Protein AF-A0A9E5KLM9-F1 (afdb_monomer)

Nearest PDB structures (foldseek):
  8sku-assembly1_J  TM=2.022E-01  e=6.603E+00  Homo sapiens

Mean predicted aligned error: 12.36 Å

Radius of gyration: 21.58 Å; Cα contacts (8 Å, |Δi|>4): 158; chains: 1; bounding box: 34×40×67 Å

Structure (mmCIF, N/CA/C/O backbone):
data_AF-A0A9E5KLM9-F1
#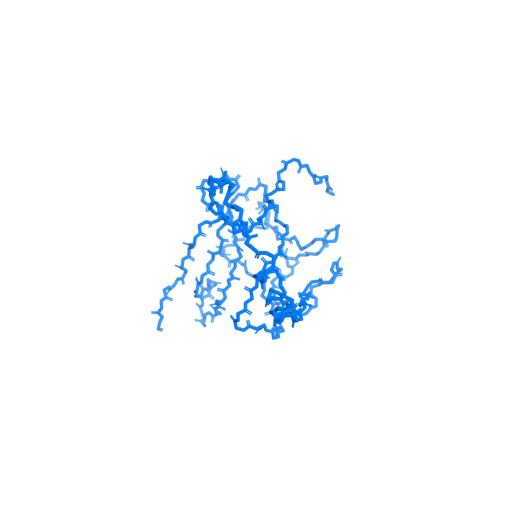
_entry.id   AF-A0A9E5KLM9-F1
#
loop_
_atom_site.group_PDB
_atom_site.id
_atom_site.type_symbol
_atom_site.label_atom_id
_atom_site.label_alt_id
_atom_site.label_comp_id
_atom_site.label_asym_id
_atom_site.label_entity_id
_atom_site.label_seq_id
_atom_site.pdbx_PDB_ins_code
_atom_site.Cartn_x
_atom_site.Cartn_y
_atom_site.Cartn_z
_atom_site.occupancy
_atom_site.B_iso_or_equiv
_atom_site.auth_seq_id
_atom_site.auth_comp_id
_atom_site.auth_asym_id
_atom_site.auth_atom_id
_atom_site.pdbx_PDB_model_num
ATOM 1 N N . MET A 1 1 ? 11.797 -14.399 4.708 1.00 47.66 1 MET A N 1
ATOM 2 C CA . MET A 1 1 ? 12.380 -13.036 4.642 1.00 47.66 1 MET A CA 1
ATOM 3 C C . MET A 1 1 ? 13.093 -12.729 5.956 1.00 47.66 1 MET A C 1
ATOM 5 O O . MET A 1 1 ? 12.502 -12.947 7.005 1.00 47.66 1 MET A O 1
ATOM 9 N N . THR A 1 2 ? 14.350 -12.274 5.948 1.00 40.69 2 THR A N 1
ATOM 10 C CA . THR A 1 2 ? 14.999 -11.769 7.174 1.00 40.69 2 THR A CA 1
ATOM 11 C C . THR A 1 2 ? 14.659 -10.292 7.325 1.00 40.69 2 THR A C 1
ATOM 13 O O . THR A 1 2 ? 15.120 -9.472 6.533 1.00 40.69 2 THR A O 1
ATOM 16 N N . TRP A 1 3 ? 13.825 -9.971 8.314 1.00 46.41 3 TRP A N 1
ATOM 17 C CA . TRP A 1 3 ? 13.448 -8.614 8.714 1.00 46.41 3 TRP A CA 1
ATOM 18 C C . TRP A 1 3 ? 14.672 -7.889 9.304 1.00 46.41 3 TRP A C 1
ATOM 20 O O . TRP A 1 3 ? 14.839 -7.814 10.516 1.00 46.41 3 TRP A O 1
ATOM 30 N N . GLY A 1 4 ? 15.601 -7.470 8.442 1.00 46.06 4 GLY A N 1
ATOM 31 C CA . GLY A 1 4 ? 16.800 -6.721 8.824 1.00 46.06 4 GLY A CA 1
ATOM 32 C C . GLY A 1 4 ? 16.502 -5.271 9.223 1.00 46.06 4 GLY A C 1
ATOM 33 O O . GLY A 1 4 ? 15.370 -4.809 9.114 1.00 46.06 4 GLY A O 1
ATOM 34 N N . GLU A 1 5 ? 17.556 -4.565 9.645 1.00 40.78 5 GLU A N 1
ATOM 35 C CA . GLU A 1 5 ? 17.657 -3.269 10.359 1.00 40.78 5 GLU A CA 1
ATOM 36 C C . GLU A 1 5 ? 16.973 -2.022 9.735 1.00 40.78 5 GLU A C 1
ATOM 38 O O . GLU A 1 5 ? 17.308 -0.893 10.079 1.00 40.78 5 GLU A O 1
ATOM 43 N N . ARG A 1 6 ? 16.000 -2.173 8.830 1.00 44.88 6 ARG A N 1
ATOM 44 C CA . ARG A 1 6 ? 15.258 -1.066 8.194 1.00 44.88 6 ARG A CA 1
ATOM 45 C C . ARG A 1 6 ? 13.756 -1.112 8.491 1.00 44.88 6 ARG A C 1
ATOM 47 O O . ARG A 1 6 ? 12.944 -0.836 7.612 1.00 44.88 6 ARG A O 1
ATOM 54 N N . ILE A 1 7 ? 13.379 -1.461 9.721 1.00 45.72 7 ILE A N 1
ATOM 55 C CA . ILE A 1 7 ? 12.010 -1.231 10.197 1.00 45.72 7 ILE A CA 1
ATOM 56 C C . ILE A 1 7 ? 11.907 0.254 10.545 1.00 45.72 7 ILE A C 1
ATOM 58 O O . ILE A 1 7 ? 12.460 0.700 11.546 1.00 45.72 7 ILE A O 1
ATOM 62 N N . VAL A 1 8 ? 11.203 1.020 9.715 1.00 46.50 8 VAL A N 1
ATOM 63 C CA . VAL A 1 8 ? 10.738 2.350 10.111 1.00 46.50 8 VAL A CA 1
ATOM 64 C C . VAL A 1 8 ? 9.494 2.127 10.970 1.00 46.50 8 VAL A C 1
ATOM 66 O O . VAL A 1 8 ? 8.407 1.879 10.452 1.00 46.50 8 VAL A O 1
ATOM 69 N N . GLU A 1 9 ? 9.661 2.122 12.292 1.00 41.97 9 GLU A N 1
ATOM 70 C CA . GLU A 1 9 ? 8.527 2.173 13.215 1.00 41.97 9 GLU A CA 1
ATOM 71 C C . GLU A 1 9 ? 8.018 3.617 13.256 1.00 41.97 9 GLU A C 1
ATOM 73 O O . GLU A 1 9 ? 8.666 4.503 13.806 1.00 41.97 9 GLU A O 1
ATOM 78 N N . TYR A 1 10 ? 6.863 3.872 12.640 1.00 41.62 10 TYR A N 1
ATOM 79 C CA . TYR A 1 10 ? 6.158 5.137 12.821 1.00 41.62 10 TYR A CA 1
ATOM 80 C C . TYR A 1 10 ? 5.392 5.074 14.146 1.00 41.62 10 TYR A C 1
ATOM 82 O O . TYR A 1 10 ? 4.303 4.505 14.232 1.00 41.62 10 TYR A O 1
ATOM 90 N N . ALA A 1 11 ? 5.978 5.649 15.193 1.00 35.47 11 ALA A N 1
ATOM 91 C CA . ALA A 1 11 ? 5.245 6.097 16.364 1.00 35.47 11 ALA A CA 1
ATOM 92 C C . ALA A 1 11 ? 5.079 7.614 16.236 1.00 35.47 11 ALA A C 1
ATOM 94 O O . ALA A 1 11 ? 6.062 8.351 16.225 1.00 35.47 11 ALA A O 1
ATOM 95 N N . ALA A 1 12 ? 3.843 8.093 16.114 1.00 33.44 12 ALA A N 1
ATOM 96 C CA . ALA A 1 12 ? 3.560 9.496 16.377 1.00 33.44 12 ALA A CA 1
ATOM 97 C C . ALA A 1 12 ? 3.672 9.698 17.895 1.00 33.44 12 ALA A C 1
ATOM 99 O O . ALA A 1 12 ? 2.705 9.518 18.634 1.00 33.44 12 ALA A O 1
ATOM 100 N N . GLU A 1 13 ? 4.880 9.979 18.376 1.00 37.19 13 GLU A N 1
ATOM 101 C CA . GLU A 1 13 ? 5.076 10.439 19.745 1.00 37.19 13 GLU A CA 1
ATOM 102 C C . GLU A 1 13 ? 4.550 11.873 19.863 1.00 37.19 13 GLU A C 1
ATOM 104 O O . GLU A 1 13 ? 4.982 12.791 19.166 1.00 37.19 13 GLU A O 1
ATOM 109 N N . SER A 1 14 ? 3.596 12.059 20.770 1.00 37.50 14 SER A N 1
ATOM 110 C CA . SER A 1 14 ? 3.220 13.362 21.306 1.00 37.50 14 SER A CA 1
ATOM 111 C C . SER A 1 14 ? 4.451 13.985 21.972 1.00 37.50 14 SER A C 1
ATOM 113 O O . SER A 1 14 ? 4.868 13.527 23.036 1.00 37.50 14 SER A O 1
ATOM 115 N N . THR A 1 15 ? 5.038 15.026 21.376 1.00 39.84 15 THR A N 1
ATOM 116 C CA . THR A 1 15 ? 6.114 15.797 22.011 1.00 39.84 15 THR A CA 1
ATOM 117 C C . THR A 1 15 ? 5.542 16.601 23.172 1.00 39.84 15 THR A C 1
ATOM 119 O O . THR A 1 15 ? 4.997 17.688 22.969 1.00 39.84 15 THR A O 1
ATOM 122 N N . ASP A 1 16 ? 5.651 16.060 24.383 1.00 37.97 16 ASP A N 1
ATOM 123 C CA . ASP A 1 16 ? 5.344 16.804 25.597 1.00 37.97 16 ASP A CA 1
ATOM 124 C C . ASP A 1 16 ? 6.496 17.766 25.930 1.00 37.97 16 ASP A C 1
ATOM 126 O O . ASP A 1 16 ? 7.682 17.461 25.768 1.00 37.97 16 ASP A O 1
ATOM 130 N N . ALA A 1 17 ? 6.125 18.978 26.320 1.00 38.72 17 ALA A N 1
ATOM 131 C CA . ALA A 1 17 ? 7.006 20.127 26.428 1.00 38.72 17 ALA A CA 1
ATOM 132 C C . ALA A 1 17 ? 8.030 19.968 27.562 1.00 38.72 17 ALA A C 1
ATOM 134 O O . ALA A 1 17 ? 7.700 19.558 28.676 1.00 38.72 17 ALA A O 1
ATOM 135 N N . THR A 1 18 ? 9.273 20.393 27.313 1.00 43.31 18 THR A N 1
ATOM 136 C CA . THR A 1 18 ? 10.335 20.510 28.320 1.00 43.31 18 THR A CA 1
ATOM 137 C C . THR A 1 18 ? 9.931 21.499 29.418 1.00 43.31 18 THR A C 1
ATOM 139 O O . THR A 1 18 ? 10.263 22.685 29.380 1.00 43.31 18 THR A O 1
ATOM 142 N N . THR A 1 19 ? 9.220 21.010 30.429 1.00 37.34 19 THR A N 1
ATOM 143 C CA . THR A 1 19 ? 8.878 21.773 31.625 1.00 37.34 19 THR A CA 1
ATOM 144 C C . THR A 1 19 ? 10.064 21.709 32.579 1.00 37.34 19 THR A C 1
ATOM 146 O O . THR A 1 19 ? 10.371 20.672 33.165 1.00 37.34 19 THR A O 1
ATOM 149 N N . ARG A 1 20 ? 10.762 22.837 32.745 1.00 41.34 20 ARG A N 1
ATOM 150 C CA . ARG A 1 20 ? 11.719 23.019 33.841 1.00 41.34 20 ARG A CA 1
ATOM 151 C C . ARG A 1 20 ? 10.951 22.884 35.156 1.00 41.34 20 ARG A C 1
ATOM 153 O O . ARG A 1 20 ? 10.143 23.747 35.486 1.00 41.34 20 ARG A O 1
ATOM 160 N N . VAL A 1 21 ? 11.202 21.810 35.900 1.00 35.31 21 VAL A N 1
ATOM 161 C CA . VAL A 1 21 ? 10.618 21.594 37.228 1.00 35.31 21 VAL A CA 1
ATOM 162 C C . VAL A 1 21 ? 11.251 22.588 38.201 1.00 35.31 21 VAL A C 1
ATOM 164 O O . VAL A 1 21 ? 12.303 22.344 38.785 1.00 35.31 21 VAL A O 1
ATOM 167 N N . THR A 1 22 ? 10.617 23.745 38.372 1.00 43.06 22 THR A N 1
ATOM 168 C CA . THR A 1 22 ? 10.766 24.526 39.599 1.00 43.06 22 THR A CA 1
ATOM 169 C C . THR A 1 22 ? 9.860 23.876 40.635 1.00 43.06 22 THR A C 1
ATOM 171 O O . THR A 1 22 ? 8.642 23.865 40.485 1.00 43.06 22 THR A O 1
ATOM 174 N N . MET A 1 23 ? 10.463 23.279 41.661 1.00 36.22 23 MET A N 1
ATOM 175 C CA . MET A 1 23 ? 9.762 22.606 42.750 1.00 36.22 23 MET A CA 1
ATOM 176 C C . MET A 1 23 ? 8.996 23.643 43.587 1.00 36.22 23 MET A C 1
ATOM 178 O O . MET A 1 23 ? 9.507 24.177 44.567 1.00 36.22 23 MET A O 1
ATOM 182 N N . MET A 1 24 ? 7.774 23.972 43.165 1.00 48.97 24 MET A N 1
ATOM 183 C CA . MET A 1 24 ? 6.809 24.692 43.988 1.00 48.97 24 MET A CA 1
ATOM 184 C C . MET A 1 24 ? 6.138 23.689 44.924 1.00 48.97 24 MET A C 1
ATOM 186 O O . MET A 1 24 ? 5.561 22.697 44.486 1.00 48.97 24 MET A O 1
ATOM 190 N N . ILE A 1 25 ? 6.237 23.943 46.226 1.00 56.59 25 ILE A N 1
ATOM 191 C CA . ILE A 1 25 ? 5.555 23.174 47.266 1.00 56.59 25 ILE A CA 1
ATOM 192 C C . ILE A 1 25 ? 4.049 23.401 47.086 1.00 56.59 25 ILE A C 1
ATOM 194 O O . ILE A 1 25 ? 3.528 24.460 47.434 1.00 56.59 25 ILE A O 1
ATOM 198 N N . VAL A 1 26 ? 3.356 22.424 46.502 1.00 49.66 26 VAL A N 1
ATOM 199 C CA . VAL A 1 26 ? 1.898 22.457 46.354 1.00 49.66 26 VAL A CA 1
ATOM 200 C C . VAL A 1 26 ? 1.266 22.045 47.693 1.00 49.66 26 VAL A C 1
ATOM 202 O O . VAL A 1 26 ? 1.605 20.981 48.216 1.00 49.66 26 VAL A O 1
ATOM 205 N N . PRO A 1 27 ? 0.363 22.848 48.285 1.00 50.97 27 PRO A N 1
ATOM 206 C CA . PRO A 1 27 ? -0.319 22.480 49.522 1.00 50.97 27 PRO A CA 1
ATOM 207 C C . PRO A 1 27 ? -1.200 21.237 49.311 1.00 50.97 27 PRO A C 1
ATOM 209 O O . PRO A 1 27 ? -1.901 21.118 48.306 1.00 50.97 27 PRO A O 1
ATOM 212 N N . ALA A 1 28 ? -1.194 20.324 50.290 1.00 52.88 28 ALA A N 1
ATOM 213 C CA . ALA A 1 28 ? -1.808 18.988 50.235 1.00 52.88 28 ALA A CA 1
ATOM 214 C C . ALA A 1 28 ? -3.312 18.955 49.874 1.00 52.88 28 ALA A C 1
ATOM 216 O O . ALA A 1 28 ? -3.830 17.907 49.497 1.00 52.88 28 ALA A O 1
ATOM 217 N N . ALA A 1 29 ? -4.012 20.091 49.932 1.00 50.91 29 ALA A N 1
ATOM 218 C CA . ALA A 1 29 ? -5.416 20.206 49.540 1.00 50.91 29 ALA A CA 1
ATOM 219 C C . ALA A 1 29 ? -5.653 20.117 48.017 1.00 50.91 29 ALA A C 1
ATOM 221 O O . ALA A 1 29 ? -6.743 19.739 47.599 1.00 50.91 29 ALA A O 1
ATOM 222 N N . ALA A 1 30 ? -4.651 20.409 47.177 1.00 50.62 30 ALA A N 1
ATOM 223 C CA . ALA A 1 30 ? -4.784 20.297 45.719 1.00 50.62 30 ALA A CA 1
ATOM 224 C C . ALA A 1 30 ? -4.627 18.853 45.202 1.00 50.62 30 ALA A C 1
ATOM 226 O O . ALA A 1 30 ? -5.051 18.546 44.090 1.00 50.62 30 ALA A O 1
ATOM 227 N N . LEU A 1 31 ? -4.063 17.949 46.013 1.00 47.66 31 LEU A N 1
ATOM 228 C CA . LEU A 1 31 ? -3.814 16.563 45.608 1.00 47.66 31 LEU A CA 1
ATOM 229 C C . LEU A 1 31 ? -5.091 15.704 45.606 1.00 47.66 31 LEU A C 1
ATOM 231 O O . LEU A 1 31 ? -5.148 14.695 44.911 1.00 47.66 31 LEU A O 1
ATOM 235 N N . LEU A 1 32 ? -6.133 16.112 46.342 1.00 47.12 32 LEU A N 1
ATOM 236 C CA . LEU A 1 32 ? -7.382 15.349 46.440 1.00 47.12 32 LEU A CA 1
ATOM 237 C C . LEU A 1 32 ? -8.355 15.595 45.272 1.00 47.12 32 LEU A C 1
ATOM 239 O O . LEU A 1 32 ? -9.247 14.780 45.056 1.00 47.12 32 LEU A O 1
ATOM 243 N N . LEU A 1 33 ? -8.190 16.680 44.503 1.00 48.44 33 LEU A N 1
ATOM 244 C CA . LEU A 1 33 ? -9.087 17.010 43.383 1.00 48.44 33 LEU A CA 1
ATOM 245 C C . LEU A 1 33 ? -8.651 16.383 42.045 1.00 48.44 33 LEU A C 1
ATOM 247 O O . LEU A 1 33 ? -9.450 16.300 41.118 1.00 48.44 33 LEU A O 1
ATOM 251 N N . ALA A 1 34 ? -7.411 15.892 41.947 1.00 51.44 34 ALA A N 1
ATOM 252 C CA . ALA A 1 34 ? -6.903 15.216 40.750 1.00 51.44 34 ALA A CA 1
ATOM 253 C C . ALA A 1 34 ? -7.406 13.763 40.602 1.00 51.44 34 ALA A C 1
ATOM 255 O O . ALA A 1 34 ? -7.323 13.196 39.518 1.00 51.44 34 ALA A O 1
ATOM 256 N N . LEU A 1 35 ? -7.972 13.168 41.661 1.00 53.88 35 LEU A N 1
ATOM 257 C CA . LEU A 1 35 ? -8.539 11.809 41.639 1.00 53.88 35 LEU A CA 1
ATOM 258 C C . LEU A 1 35 ? -9.958 11.724 41.045 1.00 53.88 35 LEU A C 1
ATOM 260 O O . LEU A 1 35 ? -10.503 10.630 40.932 1.00 53.88 35 LEU A O 1
ATOM 264 N N . LEU A 1 36 ? -10.557 12.859 40.671 1.00 51.47 36 LEU A N 1
ATOM 265 C CA . LEU A 1 36 ? -11.884 12.937 40.046 1.00 51.47 36 LEU A CA 1
ATOM 266 C C . LEU A 1 36 ? -11.831 13.226 38.541 1.00 51.47 36 LEU A C 1
ATOM 268 O O . LEU A 1 36 ? -12.882 13.367 37.918 1.00 51.47 36 LEU A O 1
ATOM 272 N N . ALA A 1 37 ? -10.640 13.309 37.939 1.00 56.16 37 ALA A N 1
ATOM 273 C CA . ALA A 1 37 ? -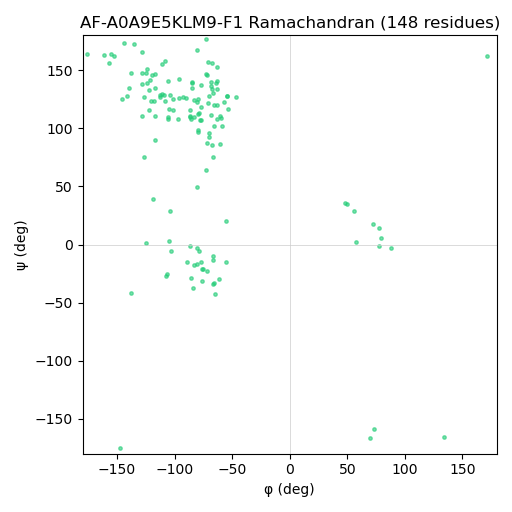10.548 13.333 36.487 1.00 56.16 37 ALA A CA 1
ATOM 274 C C . ALA A 1 37 ? -11.032 11.970 35.962 1.00 56.16 37 ALA A C 1
ATOM 276 O O . ALA A 1 37 ? -10.450 10.949 36.342 1.00 56.16 37 ALA A O 1
ATOM 277 N N . PRO A 1 38 ? -12.085 11.904 35.125 1.00 52.94 38 PRO A N 1
ATOM 278 C CA . PRO A 1 38 ? -12.388 10.666 34.432 1.00 52.94 38 PRO A CA 1
ATOM 279 C C . PRO A 1 38 ? -11.136 10.286 33.644 1.00 52.94 38 PRO A C 1
ATOM 281 O O . PRO A 1 38 ? -10.633 11.081 32.848 1.00 52.94 38 PRO A O 1
ATOM 284 N N . ALA A 1 39 ? -10.607 9.088 33.895 1.00 54.91 39 ALA A N 1
ATOM 285 C CA . ALA A 1 39 ? -9.661 8.489 32.974 1.00 54.91 39 ALA A CA 1
ATOM 286 C C . ALA A 1 39 ? -10.357 8.492 31.611 1.00 54.91 39 ALA A C 1
ATOM 288 O O . ALA A 1 39 ? -11.431 7.904 31.473 1.00 54.91 39 ALA A O 1
ATOM 289 N N . ALA A 1 40 ? -9.808 9.222 30.641 1.00 50.59 40 ALA A N 1
ATOM 290 C CA . ALA A 1 40 ? -10.272 9.132 29.270 1.00 50.59 40 ALA A CA 1
ATOM 291 C C . ALA A 1 40 ? -10.092 7.669 28.857 1.00 50.59 40 ALA A C 1
ATOM 293 O O . ALA A 1 40 ? -8.970 7.211 28.642 1.00 50.59 40 ALA A O 1
ATOM 294 N N . ALA A 1 41 ? -11.186 6.911 28.854 1.00 46.66 41 ALA A N 1
ATOM 295 C CA . ALA A 1 41 ? -11.192 5.560 28.344 1.00 46.66 41 ALA A CA 1
ATOM 296 C C . ALA A 1 41 ? -10.867 5.668 26.854 1.00 46.66 41 ALA A C 1
ATOM 298 O O . ALA A 1 41 ? -11.672 6.167 26.066 1.00 46.66 41 ALA A O 1
ATOM 299 N N . ALA A 1 42 ? -9.662 5.257 26.471 1.00 52.88 42 ALA A N 1
ATOM 300 C CA . ALA A 1 42 ? -9.325 5.003 25.082 1.00 52.88 42 ALA A CA 1
ATOM 301 C C . ALA A 1 42 ? -10.022 3.700 24.652 1.00 52.88 42 ALA A C 1
ATOM 303 O O . ALA A 1 42 ? -9.367 2.705 24.360 1.00 52.88 42 ALA A O 1
ATOM 304 N N . ASP A 1 43 ? -11.357 3.694 24.640 1.00 51.78 43 ASP A N 1
ATOM 305 C CA . ASP A 1 43 ? -12.189 2.572 24.183 1.00 51.78 43 ASP A CA 1
ATOM 306 C C . ASP A 1 43 ? -12.280 2.570 22.645 1.00 51.78 43 ASP A C 1
ATOM 308 O O . ASP A 1 43 ? -13.351 2.510 22.040 1.00 51.78 43 ASP A O 1
ATOM 312 N N . GLY A 1 44 ? -11.129 2.675 21.980 1.00 61.47 44 GLY A N 1
ATOM 313 C CA . GLY A 1 44 ? -11.033 2.499 20.538 1.00 61.47 44 GLY A CA 1
ATOM 314 C C . GLY A 1 44 ? -11.079 1.013 20.202 1.00 61.47 44 GLY A C 1
ATOM 315 O O . GLY A 1 44 ? -10.198 0.256 20.608 1.00 61.47 44 GLY A O 1
ATOM 316 N N . THR A 1 45 ? -12.083 0.575 19.441 1.00 76.94 45 THR A N 1
ATOM 317 C CA . THR A 1 45 ? -12.062 -0.773 18.855 1.00 76.94 45 THR A CA 1
ATOM 318 C C . THR A 1 45 ? -10.885 -0.862 17.884 1.00 76.94 45 THR A C 1
ATOM 320 O O . THR A 1 45 ? -10.819 -0.101 16.920 1.00 76.94 45 THR A O 1
ATOM 323 N N . VAL A 1 46 ? -9.951 -1.783 18.130 1.00 85.25 46 VAL A N 1
ATOM 324 C CA . VAL A 1 46 ? -8.830 -2.031 17.215 1.00 85.25 46 VAL A CA 1
ATOM 325 C C . VAL A 1 46 ? -9.329 -2.893 16.058 1.00 85.25 46 VAL A C 1
ATOM 327 O O . VAL A 1 46 ? -9.683 -4.056 16.243 1.00 85.25 46 VAL A O 1
ATOM 330 N N . LEU A 1 47 ? -9.361 -2.317 14.857 1.00 89.75 47 LEU A N 1
ATOM 331 C CA . LEU A 1 47 ? -9.634 -3.052 13.628 1.00 89.75 47 LEU A CA 1
ATOM 332 C C . LEU A 1 47 ? -8.336 -3.680 13.106 1.00 89.75 47 LEU A C 1
ATOM 334 O O . LEU A 1 47 ? -7.308 -3.011 13.010 1.00 89.75 47 LEU A O 1
ATOM 338 N N . HIS A 1 48 ? -8.406 -4.952 12.716 1.00 92.81 48 HIS A N 1
ATOM 339 C CA . HIS A 1 48 ? -7.310 -5.674 12.071 1.00 92.81 48 HIS A CA 1
ATOM 340 C C . HIS A 1 48 ? -7.729 -6.094 10.654 1.00 92.81 48 HIS A C 1
ATOM 342 O O . HIS A 1 48 ? -8.262 -7.188 10.484 1.00 92.81 48 HIS A O 1
ATOM 348 N N . PRO A 1 49 ? -7.497 -5.254 9.626 1.00 93.31 49 PRO A N 1
ATOM 349 C CA . PRO A 1 49 ? -7.886 -5.570 8.248 1.00 93.31 49 PRO A CA 1
ATOM 350 C C . PRO A 1 49 ? -7.123 -6.751 7.629 1.00 93.31 49 PRO A C 1
ATOM 352 O O . PRO A 1 49 ? -7.498 -7.249 6.575 1.00 93.31 49 PRO 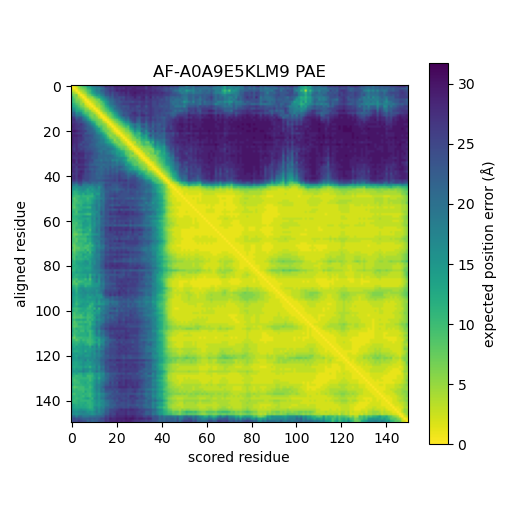A O 1
ATOM 355 N N . PHE A 1 50 ? -6.025 -7.197 8.243 1.00 96.38 50 PHE A N 1
ATOM 356 C CA . PHE A 1 50 ? -5.206 -8.297 7.745 1.00 96.38 50 PHE A CA 1
ATOM 357 C C . PHE A 1 50 ? -5.017 -9.359 8.829 1.00 96.38 50 PHE A C 1
ATOM 359 O O . PHE A 1 50 ? -4.575 -9.061 9.938 1.00 96.38 50 PHE A O 1
ATOM 366 N N . ASP A 1 51 ? -5.339 -10.604 8.488 1.00 94.94 51 ASP A N 1
ATOM 367 C CA . ASP A 1 51 ? -5.303 -11.770 9.378 1.00 94.94 51 ASP A CA 1
ATOM 368 C C . ASP A 1 51 ? -3.921 -12.456 9.441 1.00 94.94 51 ASP A C 1
ATOM 370 O O . ASP A 1 51 ? -3.745 -13.453 10.149 1.00 94.94 51 ASP A O 1
ATOM 374 N N . GLY A 1 52 ? -2.941 -11.948 8.685 1.00 96.69 52 GLY A N 1
ATOM 375 C CA . GLY A 1 52 ? -1.611 -12.543 8.565 1.00 96.69 52 GLY A CA 1
ATOM 376 C C . GLY A 1 52 ? -1.537 -13.741 7.615 1.00 96.69 52 GLY A C 1
ATOM 377 O O . GLY A 1 52 ? -0.508 -14.408 7.572 1.00 96.69 52 GLY A O 1
ATOM 378 N N . LYS A 1 53 ? -2.607 -14.085 6.892 1.00 97.69 53 LYS A N 1
ATOM 379 C CA . LYS A 1 53 ? -2.709 -15.359 6.160 1.00 97.69 53 LYS A CA 1
ATOM 380 C C . LYS A 1 53 ? -3.307 -15.214 4.773 1.00 97.69 53 LYS A C 1
ATOM 382 O O . LYS A 1 53 ? -2.830 -15.858 3.841 1.00 97.69 53 LYS A O 1
ATOM 387 N N . THR A 1 54 ? -4.346 -14.405 4.639 1.00 97.62 54 THR A N 1
ATOM 388 C CA . THR A 1 54 ? -5.152 -14.292 3.429 1.00 97.62 54 THR A CA 1
ATOM 389 C C . THR A 1 54 ? -5.284 -12.836 3.004 1.00 97.62 54 THR A C 1
ATOM 391 O O . THR A 1 54 ? -4.960 -11.907 3.742 1.00 97.62 54 THR A O 1
ATOM 394 N N . LEU A 1 55 ? -5.742 -12.637 1.772 1.00 98.31 55 LEU A N 1
ATOM 395 C CA . LEU A 1 55 ? -6.149 -11.324 1.275 1.00 98.31 55 LEU A CA 1
ATOM 396 C C . LEU A 1 55 ? -7.679 -11.221 1.228 1.00 98.31 55 LEU A C 1
ATOM 398 O O . LEU A 1 55 ? -8.232 -10.526 0.370 1.00 98.31 55 LEU A O 1
ATOM 402 N N . ASP A 1 56 ? -8.368 -11.947 2.107 1.00 97.44 56 ASP A N 1
ATOM 403 C CA . ASP A 1 56 ? -9.821 -11.885 2.214 1.00 97.44 56 ASP A CA 1
ATOM 404 C C . ASP A 1 56 ? -10.231 -10.472 2.637 1.00 97.44 56 ASP A C 1
ATOM 406 O O . ASP A 1 56 ? -9.609 -9.860 3.501 1.00 97.44 56 ASP A O 1
ATOM 410 N N . GLY A 1 57 ? -11.237 -9.912 1.963 1.00 96.50 57 GLY A N 1
ATOM 411 C CA . GLY A 1 57 ? -11.627 -8.508 2.129 1.00 96.50 57 GLY A CA 1
ATOM 412 C C . GLY A 1 57 ? -10.716 -7.492 1.424 1.00 96.50 57 GLY A C 1
ATOM 413 O O . GLY A 1 57 ? -11.028 -6.304 1.443 1.00 96.50 57 GLY A O 1
ATOM 414 N N . TRP A 1 58 ? -9.642 -7.921 0.751 1.00 97.94 58 TRP A N 1
ATOM 415 C CA . TRP A 1 58 ? -8.776 -7.047 -0.048 1.00 97.94 58 TRP A CA 1
ATOM 416 C C . TRP A 1 58 ? -8.949 -7.278 -1.548 1.00 97.94 58 TRP A C 1
ATOM 418 O O . TRP A 1 58 ? -8.696 -8.376 -2.050 1.00 97.94 58 TRP A O 1
ATOM 428 N N . ASP A 1 59 ? -9.284 -6.216 -2.270 1.00 96.62 59 ASP A N 1
ATOM 429 C CA . ASP A 1 59 ? -9.454 -6.186 -3.720 1.00 96.62 59 ASP A CA 1
ATOM 430 C C . ASP A 1 59 ? -8.181 -5.688 -4.424 1.00 96.62 59 ASP A C 1
ATOM 432 O O . ASP A 1 59 ? -7.658 -4.618 -4.115 1.00 96.62 59 ASP A O 1
ATOM 436 N N . GLY A 1 60 ? -7.670 -6.463 -5.377 1.00 95.69 60 GLY A N 1
ATOM 437 C CA . GLY A 1 60 ? -6.464 -6.139 -6.135 1.00 95.69 60 GLY A CA 1
ATOM 438 C C . GLY A 1 60 ? -5.989 -7.303 -7.002 1.00 95.69 60 GLY A C 1
ATOM 439 O O . GLY A 1 60 ? -6.357 -8.459 -6.779 1.00 95.69 60 GLY A O 1
ATOM 440 N N . ASP A 1 61 ? -5.146 -7.003 -7.990 1.00 96.06 61 ASP A N 1
ATOM 441 C CA . ASP A 1 61 ? -4.622 -8.006 -8.921 1.00 96.06 61 ASP A CA 1
ATOM 442 C C . ASP A 1 61 ? -3.670 -8.987 -8.211 1.00 96.06 61 ASP A C 1
ATOM 444 O O . ASP A 1 61 ? -2.559 -8.637 -7.800 1.00 96.06 61 ASP A O 1
ATOM 448 N N . ARG A 1 62 ? -4.109 -10.245 -8.085 1.00 96.69 62 ARG A N 1
ATOM 449 C CA . ARG A 1 62 ? -3.366 -11.327 -7.416 1.00 96.69 62 ARG A CA 1
ATOM 450 C C . ARG A 1 62 ? -2.086 -11.740 -8.147 1.00 96.69 62 ARG A C 1
ATOM 452 O O . ARG A 1 62 ? -1.281 -12.470 -7.578 1.00 96.69 62 ARG A O 1
ATOM 459 N N . THR A 1 63 ? -1.872 -11.258 -9.369 1.00 96.12 63 THR A N 1
ATOM 460 C CA . THR A 1 63 ? -0.594 -11.398 -10.079 1.00 96.12 63 THR A CA 1
ATOM 461 C C . THR A 1 63 ? 0.517 -10.617 -9.374 1.00 96.12 63 THR A C 1
ATOM 463 O O . THR A 1 63 ? 1.664 -11.058 -9.355 1.00 96.12 63 THR A O 1
ATOM 466 N N . PHE A 1 64 ? 0.177 -9.478 -8.760 1.00 97.62 64 PHE A N 1
ATOM 467 C CA . PHE A 1 64 ? 1.131 -8.589 -8.091 1.00 97.62 64 PHE A CA 1
ATOM 468 C C . PHE A 1 64 ? 1.043 -8.649 -6.564 1.00 97.62 64 PHE A C 1
ATOM 470 O O . PHE A 1 64 ? 2.032 -8.357 -5.891 1.00 97.62 64 PHE A O 1
ATOM 477 N N . TRP A 1 65 ? -0.114 -9.031 -6.015 1.00 98.19 65 TRP A N 1
ATOM 478 C CA . TRP A 1 65 ? -0.378 -9.044 -4.576 1.00 98.19 65 TRP A CA 1
ATOM 479 C C . TRP A 1 65 ? -0.546 -10.459 -4.029 1.00 98.19 65 TRP A C 1
ATOM 481 O O . TRP A 1 65 ? -1.389 -11.228 -4.488 1.00 98.19 65 TRP A O 1
ATOM 491 N N . SER A 1 66 ? 0.223 -10.781 -2.991 1.00 98.31 66 SER A N 1
ATOM 492 C CA . SER A 1 66 ? 0.200 -12.085 -2.320 1.00 98.31 66 SER A CA 1
ATOM 493 C C . SER A 1 66 ? 0.422 -11.944 -0.811 1.00 98.31 66 SER A C 1
ATOM 495 O O . SER A 1 66 ? 0.730 -10.855 -0.328 1.00 98.31 66 SER A O 1
ATOM 497 N N . VAL A 1 67 ? 0.286 -13.046 -0.067 1.00 98.44 67 VAL A N 1
ATOM 498 C CA . VAL A 1 67 ? 0.736 -13.143 1.331 1.00 98.44 67 VAL A CA 1
ATOM 499 C C . VAL A 1 67 ? 1.950 -14.057 1.392 1.00 98.44 67 VAL A C 1
ATOM 501 O O . VAL A 1 67 ? 1.913 -15.171 0.871 1.00 98.44 67 VAL A O 1
ATOM 504 N N . GLN A 1 68 ? 3.027 -13.593 2.023 1.00 97.75 68 GLN A N 1
ATOM 505 C CA . GLN A 1 68 ? 4.248 -14.373 2.240 1.00 97.75 68 GLN A CA 1
ATOM 506 C C . GLN A 1 68 ? 4.779 -14.090 3.641 1.00 97.75 68 GLN A C 1
ATOM 508 O O . GLN A 1 68 ? 4.828 -12.936 4.056 1.00 97.75 68 GLN A O 1
ATOM 513 N N . ASP A 1 69 ? 5.169 -15.136 4.374 1.00 96.25 69 ASP A N 1
ATOM 514 C CA . ASP A 1 69 ? 5.734 -15.028 5.729 1.00 96.25 69 ASP A CA 1
ATOM 515 C C . ASP A 1 69 ? 4.898 -14.155 6.692 1.00 96.25 69 ASP A C 1
ATOM 517 O O . ASP A 1 69 ? 5.437 -13.443 7.538 1.00 96.25 69 ASP A O 1
ATOM 521 N N . GLY A 1 70 ? 3.570 -14.192 6.557 1.00 96.81 70 GLY A N 1
ATOM 522 C CA . GLY A 1 70 ? 2.662 -13.411 7.395 1.00 96.81 70 GLY A CA 1
ATOM 523 C C . GLY A 1 70 ? 2.556 -11.926 7.043 1.00 96.81 70 GLY A C 1
ATOM 524 O O . GLY A 1 70 ? 2.033 -11.162 7.847 1.00 96.81 70 GLY A O 1
ATOM 525 N N . ALA A 1 71 ? 3.036 -11.509 5.869 1.00 97.94 71 ALA A N 1
ATOM 526 C CA . ALA A 1 71 ? 2.966 -10.138 5.375 1.00 97.94 71 ALA A CA 1
ATOM 527 C C . ALA A 1 71 ? 2.290 -10.066 4.000 1.00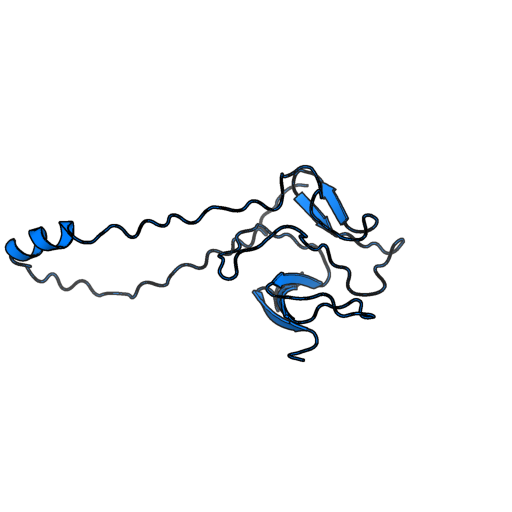 97.94 71 ALA A C 1
ATOM 529 O O . ALA A 1 71 ? 2.440 -10.964 3.169 1.00 97.94 71 ALA A O 1
ATOM 530 N N . ILE A 1 72 ? 1.580 -8.967 3.747 1.00 98.50 72 ILE A N 1
ATOM 531 C CA . ILE A 1 72 ? 1.131 -8.607 2.401 1.00 98.50 72 ILE A CA 1
ATOM 532 C C . ILE A 1 72 ? 2.361 -8.201 1.585 1.00 98.50 72 ILE A C 1
ATOM 534 O O . ILE A 1 72 ? 3.138 -7.345 2.007 1.00 98.50 72 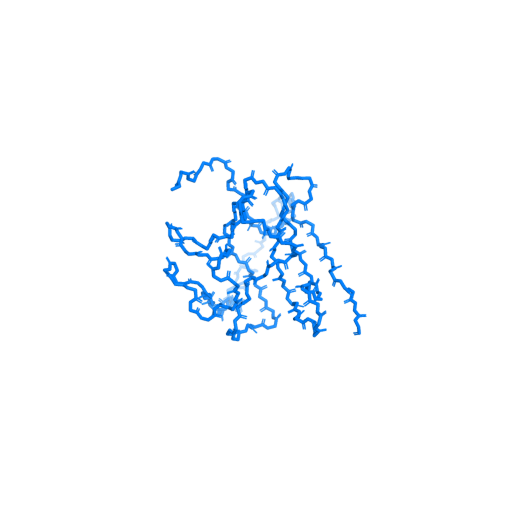ILE A O 1
ATOM 538 N N . VAL A 1 73 ? 2.527 -8.800 0.407 1.00 98.06 73 VAL A N 1
ATOM 539 C CA . VAL A 1 73 ? 3.642 -8.535 -0.506 1.00 98.06 73 VAL A CA 1
ATOM 540 C C . VAL A 1 73 ? 3.102 -8.071 -1.851 1.00 98.06 73 VAL A C 1
ATOM 542 O O . VAL A 1 73 ? 2.453 -8.842 -2.561 1.00 98.06 73 VAL A O 1
ATOM 545 N N . GLY A 1 74 ? 3.413 -6.821 -2.199 1.00 97.25 74 GLY A N 1
ATOM 546 C CA . GLY A 1 74 ? 3.297 -6.285 -3.553 1.00 97.25 74 GLY A CA 1
ATOM 547 C C . GLY A 1 74 ? 4.622 -6.452 -4.295 1.00 97.25 74 GLY A C 1
ATOM 548 O O . GLY A 1 74 ? 5.669 -6.053 -3.781 1.00 97.25 74 GLY A O 1
ATOM 549 N N . LYS A 1 75 ? 4.608 -7.067 -5.480 1.00 96.38 75 LYS A N 1
ATOM 550 C CA . LYS A 1 75 ? 5.829 -7.328 -6.253 1.00 96.38 75 LYS A CA 1
ATOM 551 C C . LYS A 1 75 ? 5.588 -7.234 -7.754 1.00 96.38 75 LYS A C 1
ATOM 553 O O . LYS A 1 75 ? 4.787 -7.982 -8.300 1.00 96.38 75 LYS A O 1
ATOM 558 N N . SER A 1 76 ? 6.379 -6.403 -8.425 1.00 95.44 76 SER A N 1
ATOM 559 C CA . SER A 1 76 ? 6.580 -6.431 -9.877 1.00 95.44 76 SER A CA 1
ATOM 560 C C . SER A 1 76 ? 7.980 -6.951 -10.212 1.00 95.44 76 SER A C 1
ATOM 562 O O . SER A 1 76 ? 8.889 -6.921 -9.380 1.00 95.44 76 SER A O 1
ATOM 564 N N . THR A 1 77 ? 8.167 -7.451 -11.431 1.00 94.31 77 THR A N 1
ATOM 565 C CA . THR A 1 77 ? 9.459 -7.969 -11.922 1.00 94.31 77 THR A CA 1
ATOM 566 C C . THR A 1 77 ? 9.728 -7.461 -13.335 1.00 94.31 77 THR A C 1
ATOM 568 O O . THR A 1 77 ? 8.856 -6.842 -13.936 1.00 94.31 77 THR A O 1
ATOM 571 N N . ALA A 1 78 ? 10.923 -7.700 -13.877 1.00 94.12 78 ALA A N 1
ATOM 572 C CA . ALA A 1 78 ? 11.202 -7.355 -15.270 1.00 94.12 78 ALA A CA 1
ATOM 573 C C . ALA A 1 78 ? 10.367 -8.212 -16.240 1.00 94.12 78 ALA A C 1
ATOM 575 O O . ALA A 1 78 ? 9.933 -7.726 -17.280 1.00 94.12 78 ALA A O 1
ATOM 576 N N . GLU A 1 79 ? 10.108 -9.470 -15.875 1.00 96.12 79 GLU A N 1
ATOM 577 C CA . GLU A 1 79 ? 9.310 -10.423 -16.650 1.00 96.12 79 GLU A CA 1
ATOM 578 C C . GLU A 1 79 ? 7.805 -10.141 -16.541 1.00 96.12 79 GLU A C 1
ATOM 580 O O . GLU A 1 79 ? 7.060 -10.370 -17.489 1.00 96.12 79 GLU A O 1
ATOM 585 N N . HIS A 1 80 ? 7.368 -9.620 -15.393 1.00 93.81 80 HIS A N 1
ATOM 586 C CA . HIS A 1 80 ? 5.990 -9.202 -15.128 1.00 93.81 80 HIS A CA 1
ATOM 587 C C . HIS A 1 80 ? 5.998 -7.752 -14.624 1.00 93.81 80 HIS A C 1
ATOM 589 O O . HIS A 1 80 ? 5.894 -7.517 -13.409 1.00 93.81 80 HIS A O 1
ATOM 595 N N . PRO A 1 81 ? 6.208 -6.777 -15.528 1.00 94.88 81 PRO A N 1
ATOM 596 C CA . PRO A 1 81 ? 6.244 -5.375 -15.157 1.00 94.88 81 PRO A CA 1
ATOM 597 C C . PRO A 1 81 ? 4.840 -4.894 -14.805 1.00 94.88 81 PRO A C 1
ATOM 599 O O . PRO A 1 81 ? 3.850 -5.320 -15.398 1.00 94.88 81 PRO A O 1
ATOM 602 N N . LEU A 1 82 ? 4.765 -3.972 -13.850 1.00 94.19 82 LEU A N 1
ATOM 603 C CA . LEU A 1 82 ? 3.528 -3.290 -13.509 1.00 94.19 82 LEU A CA 1
ATOM 604 C C . LEU A 1 82 ? 3.389 -2.065 -14.440 1.00 94.19 82 LEU A C 1
ATOM 606 O O . LEU A 1 82 ? 4.202 -1.146 -14.334 1.00 94.19 82 LEU A O 1
ATOM 610 N N . PRO A 1 83 ? 2.429 -2.047 -15.385 1.00 91.88 83 PRO A N 1
ATOM 611 C CA . PRO A 1 83 ? 2.381 -1.031 -16.444 1.00 91.88 83 PRO A CA 1
ATOM 612 C C . PRO A 1 83 ? 1.876 0.339 -15.966 1.00 91.88 83 PRO A C 1
ATOM 614 O O . PRO A 1 83 ? 2.115 1.346 -16.627 1.00 91.88 83 PRO A O 1
ATOM 617 N N . ALA A 1 84 ? 1.159 0.370 -14.845 1.00 92.56 84 ALA A N 1
ATOM 618 C CA . ALA A 1 84 ? 0.637 1.560 -14.181 1.00 92.56 84 ALA A CA 1
ATOM 619 C C . ALA A 1 84 ? 0.429 1.246 -12.694 1.00 92.56 84 ALA A C 1
ATOM 621 O O . ALA A 1 84 ? 0.380 0.071 -12.332 1.00 92.56 84 ALA A O 1
ATOM 622 N N . SER A 1 85 ? 0.267 2.263 -11.845 1.00 92.75 85 SER A N 1
ATOM 623 C CA . SER A 1 85 ? 0.027 2.087 -10.408 1.00 92.75 85 SER A CA 1
ATOM 624 C C . SER A 1 85 ? -1.049 1.030 -10.133 1.00 92.75 85 SER A C 1
ATOM 626 O O . SER A 1 85 ? -2.153 1.081 -10.680 1.00 92.75 85 SER A O 1
ATOM 628 N N . GLY A 1 86 ? -0.709 0.053 -9.295 1.00 94.38 86 GLY A N 1
ATOM 629 C CA . GLY A 1 86 ? -1.588 -1.038 -8.895 1.00 94.38 86 GLY A CA 1
ATOM 630 C C . GLY A 1 86 ? -1.850 -0.968 -7.399 1.00 94.38 86 GLY A C 1
ATOM 631 O O . GLY A 1 86 ? -0.918 -0.803 -6.617 1.00 94.38 86 GLY A O 1
ATOM 632 N N . TYR A 1 87 ? -3.109 -1.127 -6.997 1.00 96.81 87 TYR A N 1
ATOM 633 C CA . TYR A 1 87 ? -3.539 -0.952 -5.610 1.00 96.81 87 TYR A CA 1
ATOM 634 C C . TYR A 1 87 ? -4.180 -2.224 -5.066 1.00 96.81 87 TYR A C 1
ATOM 636 O O . TYR A 1 87 ? -4.939 -2.896 -5.769 1.00 96.81 87 TYR A O 1
ATOM 644 N N . LEU A 1 88 ? -3.899 -2.508 -3.797 1.00 97.94 88 LEU A N 1
ATOM 645 C CA . LEU A 1 88 ? -4.627 -3.472 -2.985 1.00 97.94 88 LEU A CA 1
ATOM 646 C C . LEU A 1 88 ? -5.506 -2.692 -2.004 1.00 97.94 88 LEU A C 1
ATOM 648 O O . LEU A 1 88 ? -4.996 -1.940 -1.176 1.00 97.94 88 LEU A O 1
ATOM 652 N N . VAL A 1 89 ? -6.822 -2.838 -2.124 1.00 97.19 89 VAL A N 1
ATOM 653 C CA . VAL A 1 89 ? -7.807 -1.978 -1.462 1.00 97.19 89 VAL A CA 1
ATOM 654 C C . VAL A 1 89 ? -8.655 -2.799 -0.500 1.00 97.19 89 VAL A C 1
ATOM 656 O O . VAL A 1 89 ? -9.294 -3.773 -0.894 1.00 97.19 89 VAL A O 1
ATOM 659 N N . TRP A 1 90 ? -8.675 -2.403 0.770 1.00 96.44 90 TRP A N 1
ATOM 660 C CA . TRP A 1 90 ? -9.572 -2.989 1.762 1.00 96.44 90 TRP A CA 1
ATOM 661 C C . TRP A 1 90 ? -11.028 -2.642 1.429 1.00 96.44 90 TRP A C 1
ATOM 663 O O . TRP A 1 90 ? -11.349 -1.484 1.178 1.00 96.44 90 TRP A O 1
ATOM 673 N N . SER A 1 91 ? -11.894 -3.653 1.409 1.00 94.12 91 SER A N 1
ATOM 674 C CA . SER A 1 91 ? -13.315 -3.531 1.053 1.00 94.12 91 SER A CA 1
ATOM 675 C C . SER A 1 91 ? -14.248 -3.546 2.265 1.00 94.12 91 SER A C 1
ATOM 677 O O . SER A 1 91 ? -15.455 -3.393 2.100 1.00 94.12 91 SER A O 1
ATOM 679 N N . GLY A 1 92 ? -13.718 -3.782 3.467 1.00 91.06 92 GLY A N 1
ATOM 680 C CA . GLY A 1 92 ? -14.500 -3.694 4.696 1.00 91.06 92 GLY A CA 1
ATOM 681 C C . GLY A 1 92 ? -14.665 -2.252 5.168 1.00 91.06 92 GLY A C 1
ATOM 682 O O . GLY A 1 92 ? -13.968 -1.341 4.717 1.00 91.06 92 GLY A O 1
ATOM 683 N N . ASP A 1 93 ? -15.564 -2.059 6.126 1.00 90.00 93 ASP A N 1
ATOM 684 C CA . ASP A 1 93 ? -15.799 -0.746 6.714 1.00 90.00 93 ASP A CA 1
ATOM 685 C C . ASP A 1 93 ? -14.549 -0.232 7.441 1.00 90.00 93 ASP A C 1
ATOM 687 O O . ASP A 1 93 ? -13.837 -0.981 8.118 1.00 90.00 93 ASP A O 1
ATOM 691 N N . MET A 1 94 ? -14.299 1.069 7.307 1.00 88.88 94 MET A N 1
ATOM 692 C CA . MET A 1 94 ? -13.263 1.793 8.036 1.00 88.88 94 MET A CA 1
ATOM 693 C C . MET A 1 94 ? -13.911 2.958 8.787 1.00 88.88 94 MET A C 1
ATOM 695 O O . MET A 1 94 ? -14.772 3.639 8.223 1.00 88.88 94 MET A O 1
ATOM 699 N N . PRO A 1 95 ? -13.509 3.228 10.039 1.00 90.00 95 PRO A N 1
ATOM 700 C CA . PRO A 1 95 ? -13.945 4.432 10.733 1.00 90.00 95 PRO A CA 1
ATOM 701 C C . PRO A 1 95 ? -13.438 5.685 10.004 1.00 90.00 95 PRO A C 1
ATOM 703 O O . PRO A 1 95 ? -12.407 5.666 9.333 1.00 90.00 95 PRO A O 1
ATOM 706 N N . GLN A 1 96 ? -14.161 6.795 10.151 1.00 89.81 96 GLN A N 1
ATOM 707 C CA . GLN A 1 96 ? -13.775 8.073 9.544 1.00 89.81 96 GLN A CA 1
ATOM 708 C C . GLN A 1 96 ? -12.455 8.607 10.125 1.00 89.81 96 GLN A C 1
ATOM 710 O O . GLN A 1 96 ? -11.586 9.086 9.386 1.00 89.81 96 GLN A O 1
ATOM 715 N N . ASP A 1 97 ? -12.311 8.497 11.445 1.00 92.69 97 ASP A N 1
ATOM 716 C CA . ASP A 1 97 ? -11.123 8.883 12.198 1.00 92.69 97 ASP A CA 1
ATOM 717 C C . ASP A 1 97 ? -10.447 7.627 12.744 1.00 92.69 97 ASP A C 1
ATOM 719 O O . ASP A 1 97 ? -11.098 6.753 13.319 1.00 92.69 97 ASP A O 1
ATOM 723 N N . PHE A 1 98 ? -9.141 7.516 12.515 1.00 92.56 98 PHE A N 1
ATOM 724 C CA . PHE A 1 98 ? -8.356 6.354 12.905 1.00 92.56 98 PHE A CA 1
ATOM 725 C C . PHE A 1 98 ? -6.879 6.690 13.050 1.00 92.56 98 PHE A C 1
ATOM 727 O O . PHE A 1 98 ? -6.361 7.567 12.360 1.00 92.56 98 PHE A O 1
ATOM 734 N N . ASP A 1 99 ? -6.205 5.871 13.855 1.00 93.38 99 ASP A N 1
ATOM 735 C CA . ASP A 1 99 ? -4.752 5.766 13.896 1.00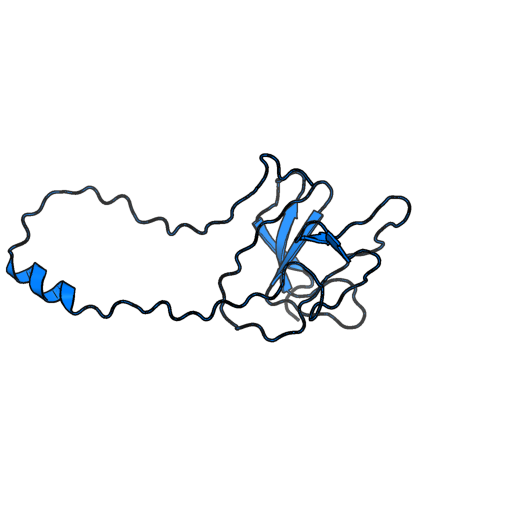 93.38 99 ASP A CA 1
ATOM 736 C C . ASP A 1 99 ? -4.331 4.465 13.206 1.00 93.38 99 ASP A C 1
ATOM 738 O O . ASP A 1 99 ? -4.528 3.368 13.737 1.00 93.38 99 ASP A O 1
ATOM 742 N N . LEU A 1 100 ? -3.743 4.565 12.012 1.00 93.19 100 LEU A N 1
ATOM 743 C CA . LEU A 1 100 ? -3.214 3.396 11.312 1.00 93.19 100 LEU A CA 1
ATOM 744 C C . LEU A 1 100 ? -1.810 3.072 11.825 1.00 93.19 100 LEU A C 1
ATOM 746 O O . LEU A 1 100 ? -0.901 3.895 11.742 1.00 93.19 100 LEU A O 1
ATOM 750 N N . ARG A 1 101 ? -1.614 1.835 12.289 1.00 93.25 101 ARG A N 1
ATOM 751 C CA . ARG A 1 101 ? -0.304 1.311 12.691 1.00 93.25 101 ARG A CA 1
ATOM 752 C C . ARG A 1 101 ? 0.037 0.087 11.859 1.00 93.25 101 ARG A C 1
ATOM 754 O O . ARG A 1 101 ? -0.709 -0.888 11.849 1.00 93.25 101 ARG A O 1
ATOM 761 N N . CYS A 1 102 ? 1.174 0.125 11.180 1.00 93.12 102 CYS A N 1
ATOM 762 C CA . CYS A 1 102 ? 1.686 -1.005 10.416 1.00 93.12 102 CYS A CA 1
ATOM 763 C C . CYS A 1 102 ? 3.213 -0.949 10.331 1.00 93.12 102 CYS A C 1
ATOM 765 O O . CYS A 1 102 ? 3.827 0.087 10.585 1.00 93.12 102 CYS A O 1
ATOM 767 N N . LYS A 1 103 ? 3.823 -2.084 9.984 1.00 94.56 103 LYS A N 1
ATOM 768 C CA . LYS A 1 103 ? 5.241 -2.165 9.631 1.00 94.56 103 LYS A CA 1
ATOM 769 C C . LYS A 1 103 ? 5.338 -2.306 8.124 1.00 94.56 103 LYS A C 1
ATOM 771 O O . LYS A 1 103 ? 4.687 -3.174 7.548 1.00 94.56 103 LYS A O 1
ATOM 776 N N . VAL A 1 104 ? 6.152 -1.460 7.507 1.00 94.31 104 VAL A N 1
ATOM 777 C CA . VAL A 1 104 ? 6.365 -1.451 6.060 1.00 94.31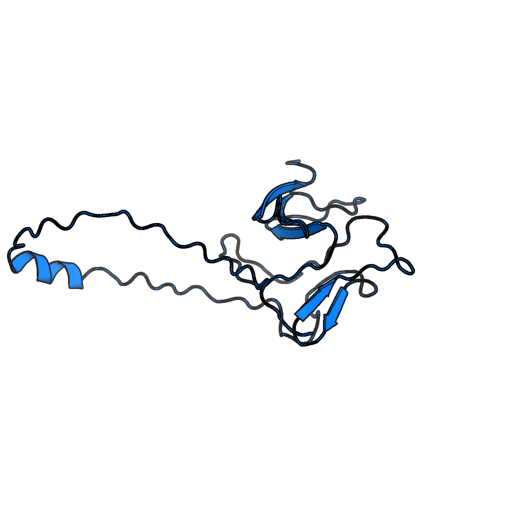 104 VAL A CA 1
ATOM 778 C C . VAL A 1 104 ? 7.813 -1.783 5.746 1.00 94.31 104 VAL A C 1
ATOM 780 O O . VAL A 1 104 ? 8.726 -1.443 6.498 1.00 94.31 104 VAL A O 1
ATOM 783 N N . PHE A 1 105 ? 8.017 -2.457 4.620 1.00 93.44 105 PHE A N 1
ATOM 784 C CA . PHE A 1 105 ? 9.337 -2.752 4.092 1.00 93.44 105 PHE A CA 1
ATOM 785 C C . PHE A 1 105 ? 9.308 -2.615 2.573 1.00 93.44 105 PHE A C 1
ATOM 787 O O . PHE A 1 105 ? 8.468 -3.215 1.905 1.00 93.44 105 PHE A O 1
ATOM 794 N N . ILE A 1 106 ? 10.235 -1.826 2.034 1.00 94.69 106 ILE A N 1
ATOM 795 C CA . ILE A 1 106 ? 10.398 -1.596 0.599 1.00 94.69 106 ILE A CA 1
ATOM 796 C C . ILE A 1 106 ? 11.859 -1.839 0.219 1.00 94.69 106 ILE A C 1
ATOM 798 O O . ILE A 1 106 ? 12.777 -1.456 0.945 1.00 94.69 106 ILE A O 1
ATOM 802 N N . THR A 1 107 ? 12.078 -2.507 -0.912 1.00 93.31 107 THR A N 1
ATOM 803 C CA . THR A 1 107 ? 13.426 -2.856 -1.395 1.00 93.31 107 THR A CA 1
ATOM 804 C C . THR A 1 107 ? 13.864 -2.029 -2.598 1.00 93.31 107 THR A C 1
ATOM 806 O O . THR A 1 107 ? 15.061 -1.822 -2.780 1.00 93.31 107 THR A O 1
ATOM 809 N N . ALA A 1 108 ? 12.919 -1.545 -3.405 1.00 92.88 108 ALA A N 1
ATOM 810 C CA . ALA A 1 108 ? 13.162 -0.731 -4.589 1.00 92.88 108 ALA A CA 1
ATOM 811 C C . ALA A 1 108 ? 11.887 0.025 -4.995 1.00 92.88 108 ALA A C 1
ATOM 813 O O . ALA A 1 108 ? 10.786 -0.363 -4.606 1.00 92.88 108 ALA A O 1
ATOM 814 N N . GLY A 1 109 ? 12.052 1.059 -5.823 1.00 92.69 109 GLY A N 1
ATOM 815 C CA . GLY A 1 109 ? 10.946 1.817 -6.407 1.00 92.69 109 GLY A CA 1
ATOM 816 C C . GLY A 1 109 ? 10.222 2.734 -5.419 1.00 92.69 109 GLY A C 1
ATOM 817 O O . GLY A 1 109 ? 10.770 3.116 -4.385 1.00 92.69 109 GLY A O 1
ATOM 818 N N . ASN A 1 110 ? 8.990 3.084 -5.784 1.00 94.56 110 ASN A N 1
ATOM 819 C CA . ASN A 1 110 ? 8.066 3.898 -5.002 1.00 94.56 110 ASN A CA 1
ATOM 820 C C . ASN A 1 110 ? 6.800 3.081 -4.704 1.00 94.56 110 ASN A C 1
ATOM 822 O O . ASN A 1 110 ? 6.386 2.233 -5.497 1.00 94.56 110 ASN A O 1
ATOM 826 N N . SER A 1 111 ? 6.232 3.315 -3.532 1.00 95.75 111 SER A N 1
ATOM 827 C CA . SER A 1 111 ? 4.986 2.738 -3.049 1.00 95.75 111 SER A CA 1
ATOM 828 C C . SER A 1 111 ? 4.300 3.767 -2.148 1.00 95.75 111 SER A C 1
ATOM 830 O O . SER A 1 111 ? 4.780 4.884 -1.972 1.00 95.75 111 SER A O 1
ATOM 832 N N . GLY A 1 112 ? 3.191 3.393 -1.530 1.00 96.31 112 GLY A N 1
ATOM 833 C CA . GLY A 1 112 ? 2.512 4.254 -0.583 1.00 96.31 112 GLY A CA 1
ATOM 834 C C . GLY A 1 112 ? 1.324 3.573 0.063 1.00 96.31 112 GLY A C 1
ATOM 835 O O . GLY A 1 112 ? 0.833 2.544 -0.402 1.00 96.31 112 GLY A O 1
ATOM 836 N N . ILE A 1 113 ? 0.859 4.166 1.156 1.00 97.12 113 ILE A N 1
ATOM 837 C CA . ILE A 1 113 ? -0.402 3.788 1.786 1.00 97.12 113 ILE A CA 1
ATOM 838 C C . ILE A 1 113 ? -1.414 4.874 1.460 1.00 97.12 113 ILE A C 1
ATOM 840 O O . ILE A 1 113 ? -1.329 5.986 1.982 1.00 97.12 113 ILE A O 1
ATOM 844 N N . GLN A 1 114 ? -2.382 4.536 0.611 1.00 96.12 114 GLN A N 1
ATOM 845 C CA . GLN A 1 114 ? -3.553 5.376 0.406 1.00 96.12 114 GLN A CA 1
ATOM 846 C C . GLN A 1 114 ? -4.420 5.372 1.663 1.00 96.12 114 GLN A C 1
ATOM 848 O O . GLN A 1 114 ? -4.717 4.319 2.228 1.00 96.12 114 GLN A O 1
ATOM 853 N N . TYR A 1 115 ? -4.898 6.544 2.056 1.00 94.50 115 TYR A N 1
ATOM 854 C CA . TYR A 1 115 ? -5.908 6.695 3.093 1.00 94.50 115 TYR A CA 1
ATOM 855 C C . TYR A 1 115 ? -6.923 7.750 2.677 1.00 94.50 115 TYR A C 1
ATOM 857 O O . TYR A 1 115 ? -6.602 8.686 1.944 1.00 94.50 115 TYR A O 1
ATOM 865 N N . ARG A 1 116 ? -8.181 7.566 3.101 1.00 92.62 116 ARG A N 1
ATOM 866 C CA . ARG A 1 116 ? -9.308 8.432 2.696 1.00 92.62 116 ARG A CA 1
ATOM 867 C C . ARG A 1 116 ? -9.350 8.656 1.174 1.00 92.62 116 ARG A C 1
ATOM 869 O O . ARG A 1 116 ? -9.634 9.752 0.707 1.00 92.62 116 ARG A O 1
ATOM 876 N N . SER A 1 117 ? -8.989 7.620 0.420 1.00 93.25 117 SER A N 1
ATOM 877 C CA . SER A 1 117 ? -8.854 7.665 -1.033 1.00 93.25 117 SER A CA 1
ATOM 878 C C . SER A 1 117 ? -9.941 6.844 -1.702 1.00 93.25 117 SER A C 1
ATOM 880 O O . SER A 1 117 ? -10.445 5.882 -1.124 1.00 93.25 117 SER A O 1
ATOM 882 N N . GLN A 1 118 ? -10.256 7.189 -2.943 1.00 92.38 118 GLN A N 1
ATOM 883 C CA . GLN A 1 118 ? -11.304 6.552 -3.727 1.00 92.38 118 GLN A CA 1
ATOM 884 C C . GLN A 1 118 ? -10.790 6.102 -5.094 1.00 92.38 118 GLN A C 1
ATOM 886 O O . GLN A 1 118 ? -9.918 6.736 -5.695 1.00 92.38 118 GLN A O 1
ATOM 891 N N . ARG A 1 119 ? -11.356 4.996 -5.594 1.00 92.50 119 ARG A N 1
ATOM 892 C CA . ARG A 1 119 ? -11.157 4.572 -6.983 1.00 92.50 119 ARG A CA 1
ATOM 893 C C . ARG A 1 119 ? -11.843 5.577 -7.905 1.00 92.50 119 ARG A C 1
ATOM 895 O O . ARG A 1 119 ? -13.005 5.914 -7.683 1.00 92.50 119 ARG A O 1
ATOM 902 N N . VAL A 1 120 ? -11.154 5.998 -8.961 1.00 91.44 120 VAL A N 1
ATOM 903 C CA . VAL A 1 120 ? -11.726 6.876 -9.989 1.00 91.44 120 VAL A CA 1
ATOM 904 C C . VAL A 1 120 ? -12.107 6.042 -11.217 1.00 91.44 120 VAL A C 1
ATOM 906 O O . VAL A 1 120 ? -11.254 5.330 -11.757 1.00 91.44 120 VAL A O 1
ATOM 909 N N . PRO A 1 121 ? -13.366 6.094 -11.693 1.00 90.62 121 PRO A N 1
ATOM 910 C CA . PRO A 1 121 ? -13.784 5.346 -12.874 1.00 90.62 121 PRO A CA 1
ATOM 911 C C . PRO A 1 121 ? -12.899 5.631 -14.096 1.00 90.62 121 PRO A C 1
ATOM 913 O O . PRO A 1 121 ? -12.687 6.778 -14.485 1.00 90.62 121 PRO A O 1
ATOM 916 N N . GLY A 1 122 ? -12.382 4.572 -14.723 1.00 90.62 122 GLY A N 1
ATOM 917 C CA . GLY A 1 122 ? -11.529 4.692 -15.910 1.00 90.62 122 GLY A CA 1
ATOM 918 C C . GLY A 1 122 ? -10.122 5.239 -15.636 1.00 90.62 122 GLY A C 1
ATOM 919 O O . GLY A 1 122 ? -9.463 5.702 -16.569 1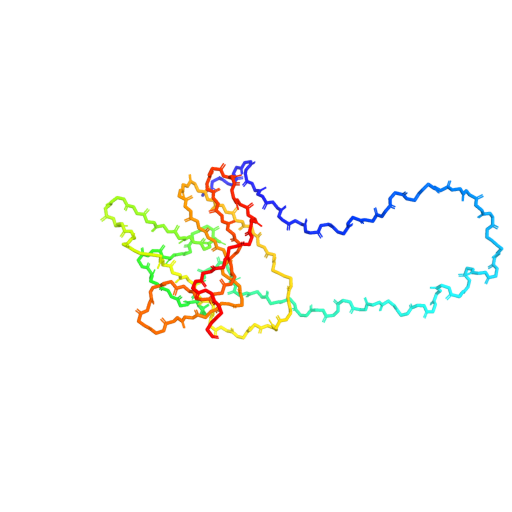.00 90.62 122 GLY A O 1
ATOM 920 N N . ARG A 1 123 ? -9.657 5.213 -14.382 1.00 90.06 123 ARG A N 1
ATOM 921 C CA . ARG A 1 123 ? -8.267 5.492 -13.999 1.00 90.06 123 ARG A CA 1
ATOM 922 C C . ARG A 1 123 ? -7.693 4.317 -13.219 1.00 90.06 123 ARG A C 1
ATOM 924 O O . ARG A 1 123 ? -8.420 3.580 -12.558 1.00 90.06 123 ARG A O 1
ATOM 931 N N . THR A 1 124 ? -6.381 4.149 -13.322 1.00 90.69 124 THR A N 1
ATOM 932 C CA . THR A 1 124 ? -5.627 3.205 -12.491 1.00 90.69 124 THR A CA 1
ATOM 933 C C . THR A 1 124 ? -5.268 3.825 -11.148 1.00 90.69 124 THR A C 1
ATOM 935 O O . THR A 1 124 ? -5.332 3.130 -10.142 1.00 90.69 124 THR A O 1
ATOM 938 N N . ASP A 1 125 ? -4.945 5.123 -11.137 1.00 92.88 125 ASP A N 1
ATOM 939 C CA . ASP A 1 125 ? -4.623 5.880 -9.927 1.00 92.88 125 ASP A CA 1
ATOM 940 C C . ASP A 1 125 ? -5.841 6.134 -9.034 1.00 92.88 125 ASP A C 1
ATOM 942 O O . ASP A 1 125 ? -6.998 6.149 -9.470 1.00 92.88 125 ASP A O 1
ATOM 946 N N . MET A 1 126 ? -5.539 6.368 -7.760 1.00 93.88 126 MET A N 1
ATOM 947 C CA . MET A 1 126 ? -6.501 6.705 -6.718 1.00 93.88 126 MET A CA 1
ATOM 948 C C . MET A 1 126 ? -6.572 8.225 -6.536 1.00 93.88 126 MET A C 1
ATOM 950 O O . MET A 1 126 ? -5.550 8.909 -6.583 1.00 93.88 126 MET A O 1
ATOM 954 N N . ALA A 1 127 ? -7.772 8.747 -6.279 1.00 94.69 127 ALA A N 1
ATOM 955 C CA . ALA A 1 127 ? -7.937 10.125 -5.822 1.00 94.69 127 ALA A CA 1
ATOM 956 C C . ALA A 1 127 ? -7.892 10.167 -4.294 1.00 94.69 127 ALA A C 1
ATOM 958 O O . ALA A 1 127 ? -8.657 9.447 -3.645 1.00 94.69 127 ALA A O 1
ATOM 959 N N . GLY A 1 128 ? -7.015 10.992 -3.723 1.00 94.00 128 GLY A N 1
ATOM 960 C CA . GLY A 1 128 ? -6.900 11.180 -2.275 1.00 94.00 128 GLY A CA 1
ATOM 961 C C . GLY A 1 128 ? -5.467 11.159 -1.750 1.00 94.00 128 GLY A C 1
ATOM 962 O O . GLY A 1 128 ? -4.499 11.294 -2.502 1.00 94.00 128 GLY A O 1
ATOM 963 N N . PHE A 1 129 ? -5.345 11.021 -0.429 1.00 95.19 129 PHE A N 1
ATOM 964 C CA . PHE A 1 129 ? -4.075 11.145 0.281 1.00 95.19 129 PHE A CA 1
ATOM 965 C C . PHE A 1 129 ? -3.270 9.842 0.289 1.00 95.19 129 PHE A C 1
ATOM 967 O O . PHE A 1 129 ? -3.808 8.758 0.521 1.00 95.19 129 PHE A O 1
ATOM 974 N N . GLN A 1 130 ? -1.960 9.986 0.123 1.00 96.56 130 GLN A N 1
ATOM 975 C CA . GLN A 1 130 ? -0.959 8.935 0.209 1.00 96.56 130 GLN A CA 1
ATOM 976 C C . GLN A 1 130 ? 0.064 9.294 1.281 1.00 96.56 130 GLN A C 1
ATOM 978 O O . GLN A 1 130 ? 0.592 10.407 1.292 1.00 96.56 130 GLN A O 1
ATOM 983 N N . ALA A 1 131 ? 0.379 8.339 2.153 1.00 96.56 131 ALA A N 1
ATOM 984 C CA . ALA A 1 131 ? 1.633 8.350 2.894 1.00 96.56 131 ALA A CA 1
ATOM 985 C C . ALA A 1 131 ? 2.681 7.675 2.006 1.00 96.56 131 ALA A C 1
ATOM 987 O O . ALA A 1 131 ? 2.591 6.467 1.764 1.00 96.56 131 ALA A O 1
ATOM 988 N N . ASP A 1 132 ? 3.608 8.461 1.459 1.00 95.88 132 ASP A N 1
ATOM 989 C CA . ASP A 1 132 ? 4.548 7.974 0.448 1.00 95.88 132 ASP A CA 1
ATOM 990 C C . ASP A 1 132 ? 5.612 7.048 1.052 1.00 95.88 132 ASP A C 1
ATOM 992 O O . ASP A 1 132 ? 6.035 7.228 2.198 1.00 95.88 132 ASP A O 1
ATOM 996 N N . LEU A 1 133 ? 6.046 6.054 0.278 1.00 96.06 133 LEU A N 1
ATOM 997 C CA . LEU A 1 133 ? 7.120 5.130 0.624 1.00 96.06 133 LEU A CA 1
ATOM 998 C C . LEU A 1 133 ? 8.126 5.096 -0.525 1.00 96.06 133 LEU A C 1
ATOM 1000 O O . LEU A 1 133 ? 7.870 4.536 -1.589 1.00 96.06 133 LEU A O 1
ATOM 1004 N N . ASP A 1 134 ? 9.308 5.643 -0.285 1.00 94.38 134 ASP A N 1
ATOM 1005 C CA . ASP A 1 134 ? 10.391 5.687 -1.260 1.00 94.38 134 ASP A CA 1
ATOM 1006 C C . ASP A 1 134 ? 11.543 4.791 -0.790 1.00 94.38 134 ASP A C 1
ATOM 1008 O O . ASP A 1 134 ? 12.026 4.909 0.339 1.00 94.38 134 ASP A O 1
ATOM 1012 N N . ALA A 1 135 ? 12.026 3.896 -1.654 1.00 94.31 135 ALA A N 1
ATOM 1013 C CA . ALA A 1 135 ? 13.142 3.014 -1.321 1.00 94.31 135 ALA A CA 1
ATOM 1014 C C . ALA A 1 135 ? 14.443 3.778 -1.006 1.00 94.31 135 ALA A C 1
ATOM 1016 O O . ALA A 1 135 ? 15.243 3.312 -0.179 1.00 94.31 135 ALA A O 1
ATOM 1017 N N . ALA A 1 136 ? 14.631 4.954 -1.622 1.00 94.62 136 ALA A N 1
ATOM 1018 C CA . ALA A 1 136 ? 15.732 5.869 -1.325 1.00 94.62 136 ALA A CA 1
ATOM 1019 C C . ALA A 1 136 ? 15.496 6.701 -0.051 1.00 94.62 136 ALA A C 1
ATOM 1021 O O . ALA A 1 136 ? 16.404 7.397 0.400 1.00 94.62 136 ALA A O 1
ATOM 1022 N N . ASN A 1 137 ? 14.311 6.595 0.555 1.00 92.25 137 ASN A N 1
ATOM 1023 C CA . ASN A 1 137 ? 13.907 7.265 1.786 1.00 92.25 137 ASN A CA 1
ATOM 1024 C C . ASN A 1 137 ? 14.047 8.797 1.746 1.00 92.25 137 ASN A C 1
ATOM 1026 O O . ASN A 1 137 ? 14.281 9.426 2.775 1.00 92.25 137 ASN A O 1
ATOM 1030 N N . SER A 1 138 ? 13.924 9.398 0.561 1.00 93.88 138 SER A N 1
ATOM 1031 C CA . SER A 1 138 ? 13.979 10.854 0.383 1.00 93.88 138 SER A CA 1
ATOM 1032 C C . SER A 1 138 ? 12.615 11.508 0.600 1.00 93.88 138 SER A C 1
ATOM 1034 O O . SER A 1 138 ? 12.544 12.656 1.030 1.00 93.88 138 SER A O 1
ATOM 1036 N N . TYR A 1 139 ? 11.541 10.761 0.330 1.00 92.06 139 TYR A N 1
ATOM 1037 C CA . TYR A 1 139 ? 10.157 11.234 0.419 1.00 92.06 139 TYR A CA 1
ATOM 1038 C C . TYR A 1 139 ? 9.269 10.371 1.322 1.00 92.06 139 TYR A C 1
ATOM 1040 O O . TYR A 1 139 ? 8.095 10.675 1.501 1.00 92.06 139 TYR A O 1
ATOM 1048 N N . THR A 1 140 ? 9.809 9.320 1.941 1.00 93.75 140 THR A N 1
ATOM 1049 C CA . THR A 1 140 ? 9.033 8.465 2.846 1.00 93.75 140 THR A CA 1
ATOM 1050 C C . THR A 1 140 ? 8.367 9.284 3.952 1.00 93.75 140 THR A C 1
ATOM 1052 O O . THR A 1 140 ? 9.032 10.035 4.664 1.00 93.75 140 THR A O 1
ATOM 1055 N N . GLY A 1 141 ? 7.055 9.110 4.113 1.00 91.62 141 GLY A N 1
ATOM 1056 C CA . GLY A 1 141 ? 6.260 9.777 5.143 1.00 91.62 141 GLY A CA 1
ATOM 1057 C C . GLY A 1 141 ? 5.702 11.147 4.750 1.00 91.62 141 GLY A C 1
ATOM 1058 O O . GLY A 1 141 ? 4.946 11.722 5.536 1.00 91.62 141 GLY A O 1
ATOM 1059 N N . ILE A 1 142 ? 6.009 11.675 3.556 1.00 94.94 142 ILE A N 1
ATOM 1060 C CA . ILE A 1 142 ? 5.302 12.865 3.065 1.00 94.94 142 ILE A CA 1
ATOM 1061 C C . ILE A 1 142 ? 3.835 12.541 2.773 1.00 94.94 142 ILE A C 1
ATOM 1063 O O . ILE A 1 142 ? 3.472 11.400 2.473 1.00 94.94 142 ILE A O 1
ATOM 1067 N N . LEU A 1 143 ? 3.008 13.585 2.800 1.00 95.19 143 LEU A N 1
ATOM 1068 C CA . LEU A 1 143 ? 1.663 13.548 2.245 1.00 95.19 143 LEU A CA 1
ATOM 1069 C C . LEU A 1 143 ? 1.737 13.886 0.755 1.00 95.19 143 LEU A C 1
ATOM 1071 O O . LEU A 1 143 ? 2.087 15.007 0.385 1.00 95.19 143 LEU A O 1
ATOM 1075 N N . TYR A 1 144 ? 1.379 12.920 -0.083 1.00 93.62 144 TYR A N 1
ATOM 1076 C CA . TYR A 1 144 ? 1.134 13.120 -1.508 1.00 93.62 144 TYR A CA 1
ATOM 1077 C C . TYR A 1 144 ? -0.378 13.066 -1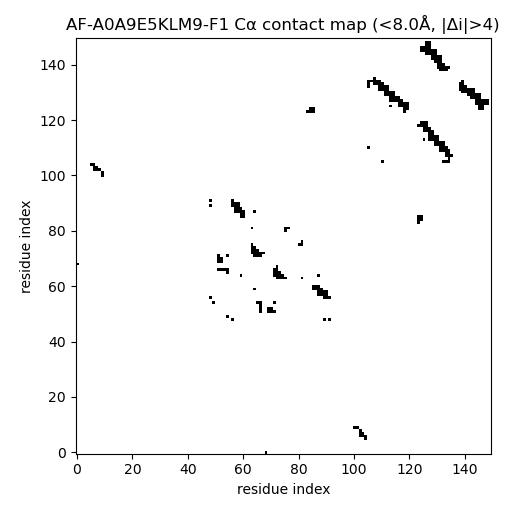.771 1.00 93.62 144 TYR A C 1
ATOM 1079 O O . TYR A 1 144 ? -1.085 12.279 -1.148 1.00 93.62 144 TYR A O 1
ATOM 1087 N N . GLU A 1 145 ? -0.900 13.922 -2.650 1.00 92.56 145 GLU A N 1
ATOM 1088 C CA . GLU A 1 145 ? -2.321 13.938 -3.025 1.00 92.56 145 GLU A CA 1
ATOM 1089 C C . GLU A 1 145 ? -2.446 13.623 -4.518 1.00 92.56 145 GLU A C 1
ATOM 1091 O O . GLU A 1 145 ? -2.044 14.416 -5.372 1.00 92.56 145 GLU A O 1
ATOM 1096 N N . GLY A 1 146 ? -2.984 12.442 -4.825 1.00 88.25 146 GLY A N 1
ATOM 1097 C CA . GLY A 1 146 ? -3.231 11.990 -6.191 1.00 88.25 146 GLY A CA 1
ATOM 1098 C C . GLY A 1 146 ? -4.568 12.511 -6.710 1.00 88.25 146 GLY A C 1
ATOM 1099 O O . GLY A 1 146 ? -5.552 12.531 -5.973 1.00 88.25 146 GLY A O 1
ATOM 1100 N N . LEU A 1 147 ? -4.599 12.933 -7.979 1.00 86.38 147 LEU A N 1
ATOM 1101 C CA . LEU A 1 147 ? -5.791 13.373 -8.729 1.00 86.38 147 LEU A CA 1
ATOM 1102 C C . LEU A 1 147 ? -6.605 14.545 -8.125 1.00 86.38 147 LEU A C 1
ATOM 1104 O O . LEU A 1 147 ? -7.565 14.987 -8.747 1.00 86.38 147 LEU A O 1
ATOM 1108 N N . GLY A 1 148 ? -6.173 15.124 -7.001 1.00 75.81 148 GLY A N 1
ATOM 1109 C CA . GLY A 1 148 ? -6.751 16.329 -6.403 1.00 75.81 148 GLY A CA 1
ATOM 1110 C C . GLY A 1 148 ? -8.146 16.136 -5.795 1.00 75.81 148 GLY A C 1
ATOM 1111 O O . GLY A 1 148 ? -8.611 15.019 -5.570 1.00 75.81 148 GLY A O 1
ATOM 1112 N N . ARG A 1 149 ? -8.804 17.265 -5.507 1.00 62.72 149 ARG A N 1
ATOM 1113 C CA . ARG A 1 149 ? -10.193 17.327 -5.037 1.00 62.72 149 ARG A CA 1
ATOM 1114 C C . ARG A 1 149 ? -11.094 17.605 -6.238 1.00 62.72 149 ARG A C 1
ATOM 1116 O O . ARG A 1 149 ? -11.048 18.715 -6.765 1.00 62.72 149 ARG A O 1
ATOM 1123 N N . GLU A 1 150 ? -11.851 16.606 -6.676 1.00 53.62 150 GLU A N 1
ATOM 1124 C CA . GLU A 1 150 ? -12.988 16.811 -7.588 1.00 53.62 150 GLU A CA 1
ATOM 1125 C C . GLU A 1 150 ? -14.213 17.345 -6.832 1.00 53.62 150 GLU A C 1
ATOM 1127 O O . GLU A 1 150 ? -14.401 16.952 -5.655 1.00 53.62 150 GLU A O 1
#

Solvent-accessible surface area (backbone atoms only — not comparable to full-atom values): 10328 Å² total; per-residue (Å²): 134,83,89,58,100,66,71,62,77,79,72,91,72,81,84,76,76,90,70,80,84,73,88,69,88,74,64,77,77,65,66,68,64,65,76,70,60,77,76,81,75,82,81,68,82,83,81,71,88,62,82,50,71,62,64,70,62,46,49,55,64,66,89,37,42,48,67,53,97,55,37,84,41,79,54,69,44,92,92,52,62,70,93,59,69,79,66,78,40,76,72,64,92,72,71,95,75,81,85,90,81,76,84,60,83,71,88,66,65,76,54,62,50,73,46,93,52,44,84,40,91,97,52,72,58,50,33,28,40,24,41,31,37,34,49,85,59,84,52,49,70,41,84,44,70,33,85,57,87,130

Foldseek 3Di:
DPPDDPWPFDDPDDPDDDDDDPPDDDPPVVVVVVVPPPPPPPPDDDDDLAPLADLVQKDWDPVQWDRDPSDIGGDADPVRHDPDDTDTDGNDDDDPDDDDGDTDDDQADKDWDFDPWDDDPPDRDIAAWTQIDHNVPPRHRDIDGPPYDD

pLDDT: mean 79.44, std 22.39, range [33.44, 98.5]

Secondary structure (DSSP, 8-state):
----S----------------------GGGTTSGGGSPP---------S--SS--TTEES-TTTEEEETTEEEE---SSS---S----EE-S---SS---------SSSEEEEEEEEEEPTT-SSEEEEEEEEETTSSSTT-EEEES---

Sequence (150 aa):
MTWGERIVEYAAESTDATTRVTMMIVPAAALLLALLAPAAAADGTVLHPFDGKTLDGWDGDRTFWSVQDGAIVGKSTAEHPLPASGYLVWSGDMPQDFDLRCKVFITAGNSGIQYRSQRVPGRTDMAGFQADLDAANSYTGILYEGLGRE